Protein AF-A0A923YX90-F1 (afdb_monomer_lite)

Sequence (67 aa):
AEPMAETPGAAPIGDAYFGLYLWAMGSGRPRSAQRLTAMLAAAGFVRVREHATAIPALVRVITAVKT

Structure (mmCIF, N/CA/C/O backbone):
data_AF-A0A923YX90-F1
#
_entry.id   AF-A0A923YX90-F1
#
loop_
_atom_site.group_PDB
_atom_site.id
_atom_site.type_symbol
_atom_site.label_atom_id
_atom_site.label_alt_id
_atom_site.label_comp_id
_atom_site.label_asym_id
_atom_site.label_entity_id
_atom_site.label_seq_id
_atom_site.pdbx_PDB_ins_code
_atom_site.Cartn_x
_atom_site.Cartn_y
_atom_site.Cartn_z
_atom_site.occupancy
_atom_site.B_iso_or_equiv
_atom_site.auth_seq_id
_atom_site.auth_comp_id
_atom_site.auth_asym_id
_atom_site.auth_atom_id
_atom_site.pdbx_PDB_model_num
ATOM 1 N N . ALA A 1 1 ? 12.929 3.740 2.914 1.00 54.75 1 ALA A N 1
ATOM 2 C CA . ALA A 1 1 ? 11.613 3.226 2.490 1.00 54.75 1 ALA A CA 1
ATOM 3 C C . ALA A 1 1 ? 11.859 1.945 1.710 1.00 54.75 1 ALA A C 1
ATOM 5 O O . ALA A 1 1 ? 12.744 1.953 0.864 1.00 54.75 1 ALA A O 1
ATOM 6 N N . GLU A 1 2 ? 11.164 0.859 2.036 1.00 60.25 2 GLU A N 1
ATOM 7 C CA . GLU A 1 2 ? 11.220 -0.390 1.263 1.00 60.25 2 GLU A CA 1
ATOM 8 C C . GLU A 1 2 ? 10.168 -0.348 0.146 1.00 60.25 2 GLU A C 1
ATOM 10 O O . GLU A 1 2 ? 9.100 0.244 0.353 1.00 60.25 2 GLU A O 1
ATOM 15 N N . PRO A 1 3 ? 10.427 -0.954 -1.023 1.00 73.94 3 PRO A N 1
ATOM 16 C CA . PRO A 1 3 ? 9.401 -1.090 -2.044 1.00 73.94 3 PRO A CA 1
ATOM 17 C C . PRO A 1 3 ? 8.281 -2.015 -1.557 1.00 73.94 3 PRO A C 1
ATOM 19 O O . PRO A 1 3 ? 8.512 -3.015 -0.874 1.00 73.94 3 PRO A O 1
ATOM 22 N N . MET A 1 4 ? 7.044 -1.672 -1.919 1.00 82.81 4 MET A N 1
ATOM 23 C CA . MET A 1 4 ? 5.904 -2.550 -1.666 1.00 82.81 4 MET A CA 1
ATOM 24 C C . MET A 1 4 ? 5.985 -3.766 -2.588 1.00 82.81 4 MET A C 1
ATOM 26 O O . MET A 1 4 ? 6.319 -3.626 -3.768 1.00 82.81 4 MET A O 1
ATOM 30 N N . ALA A 1 5 ? 5.634 -4.936 -2.059 1.00 81.62 5 ALA A N 1
ATOM 31 C CA . ALA A 1 5 ? 5.576 -6.160 -2.851 1.00 81.62 5 ALA A CA 1
ATOM 32 C C . ALA A 1 5 ? 4.532 -6.048 -3.973 1.00 81.62 5 ALA A C 1
ATOM 34 O O . ALA A 1 5 ? 3.602 -5.233 -3.882 1.00 81.62 5 ALA A O 1
ATOM 35 N N . GLU A 1 6 ? 4.670 -6.883 -5.006 1.00 81.44 6 GLU A N 1
ATOM 36 C CA . GLU A 1 6 ? 3.746 -6.942 -6.150 1.00 81.44 6 GLU A CA 1
ATOM 37 C C . GLU A 1 6 ? 3.642 -5.608 -6.911 1.00 81.44 6 GLU A C 1
ATOM 39 O O . GLU A 1 6 ? 2.600 -5.244 -7.461 1.00 81.44 6 GLU A O 1
ATOM 44 N N . THR A 1 7 ? 4.726 -4.830 -6.931 1.00 77.31 7 THR A N 1
ATOM 45 C CA . THR A 1 7 ? 4.742 -3.558 -7.657 1.00 77.31 7 THR A CA 1
ATOM 46 C C . THR A 1 7 ? 4.775 -3.800 -9.175 1.00 77.31 7 THR A C 1
ATOM 48 O O . THR A 1 7 ? 5.671 -4.501 -9.663 1.00 77.31 7 THR A O 1
ATOM 51 N N . PRO A 1 8 ? 3.842 -3.210 -9.953 1.00 69.56 8 PRO A N 1
ATOM 52 C CA . PRO A 1 8 ? 3.816 -3.358 -11.407 1.00 69.56 8 PRO A CA 1
ATOM 53 C C . PRO A 1 8 ? 5.151 -2.958 -12.049 1.00 69.56 8 PRO A C 1
ATOM 55 O O . PRO A 1 8 ? 5.712 -1.913 -11.727 1.00 69.56 8 PRO A O 1
ATOM 58 N N . GLY A 1 9 ? 5.674 -3.801 -12.944 1.00 67.19 9 GLY A N 1
ATOM 59 C CA . GLY A 1 9 ? 6.953 -3.569 -13.633 1.00 67.19 9 GLY A CA 1
ATOM 60 C C . GLY A 1 9 ? 8.215 -3.906 -12.826 1.00 67.19 9 GLY A C 1
ATOM 61 O O . GLY A 1 9 ? 9.303 -3.869 -13.390 1.00 67.19 9 GLY A O 1
ATOM 62 N N . ALA A 1 10 ? 8.089 -4.275 -11.545 1.00 64.62 10 ALA A N 1
ATOM 63 C CA . ALA A 1 10 ? 9.225 -4.629 -10.680 1.00 64.62 10 ALA A CA 1
ATOM 64 C C . ALA A 1 10 ? 9.033 -5.937 -9.882 1.00 64.62 10 ALA A C 1
ATOM 66 O O . ALA A 1 10 ? 9.960 -6.368 -9.195 1.00 64.62 10 ALA A O 1
ATOM 67 N N . ALA A 1 11 ? 7.858 -6.571 -9.981 1.00 61.00 11 ALA A N 1
ATOM 68 C CA . ALA A 1 11 ? 7.426 -7.665 -9.107 1.00 61.00 11 ALA A CA 1
ATOM 69 C C . ALA A 1 11 ? 8.423 -8.840 -8.958 1.00 61.00 11 ALA A C 1
ATOM 71 O O . ALA A 1 11 ? 8.659 -9.243 -7.825 1.00 61.00 11 ALA A O 1
ATOM 72 N N . PRO A 1 12 ? 9.086 -9.376 -10.008 1.00 61.47 12 PRO A N 1
ATOM 73 C CA . PRO A 1 12 ? 9.952 -10.547 -9.818 1.00 61.47 12 PRO A CA 1
ATOM 74 C C . PRO A 1 12 ? 11.291 -10.224 -9.137 1.00 61.47 12 PRO A C 1
ATOM 76 O O . PRO A 1 12 ? 11.765 -10.986 -8.299 1.00 61.47 12 PRO A O 1
ATOM 79 N N . ILE A 1 13 ? 11.920 -9.101 -9.503 1.00 64.94 13 ILE A N 1
ATOM 80 C CA . ILE A 1 13 ? 13.281 -8.758 -9.055 1.00 64.94 13 ILE A CA 1
ATOM 81 C C . ILE A 1 13 ? 13.242 -8.039 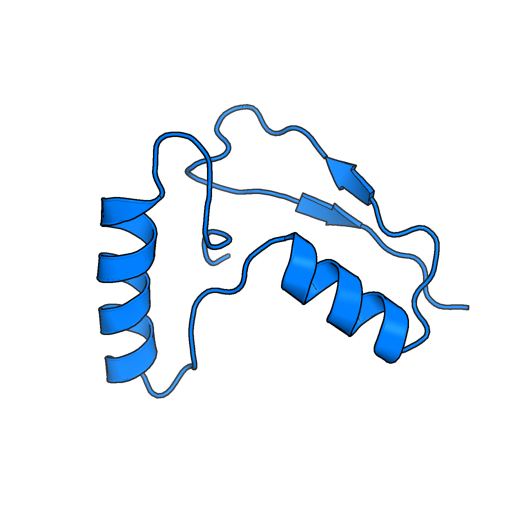-7.708 1.00 64.94 13 ILE A C 1
ATOM 83 O O . ILE A 1 13 ? 14.045 -8.346 -6.828 1.00 64.94 13 ILE A O 1
ATOM 87 N N . GLY A 1 14 ? 12.298 -7.109 -7.530 1.00 67.06 14 GLY A N 1
ATOM 88 C CA . GLY A 1 14 ? 12.136 -6.378 -6.277 1.00 67.06 14 GLY A CA 1
ATOM 89 C C . GLY A 1 14 ? 11.810 -7.318 -5.121 1.00 67.06 14 GLY A C 1
ATOM 90 O O . GLY A 1 14 ? 12.490 -7.289 -4.097 1.00 67.06 14 GLY A O 1
ATOM 91 N N . ASP A 1 15 ? 10.845 -8.218 -5.309 1.00 69.69 15 ASP A N 1
ATOM 92 C CA . ASP A 1 15 ? 10.383 -9.094 -4.230 1.00 69.69 15 ASP A CA 1
ATOM 93 C C . ASP A 1 15 ? 11.459 -10.117 -3.826 1.00 69.69 15 ASP A C 1
ATOM 95 O O . ASP A 1 15 ? 11.651 -10.368 -2.634 1.00 69.69 15 ASP A O 1
ATOM 99 N N . ALA A 1 16 ? 12.223 -10.651 -4.788 1.00 74.94 16 ALA A N 1
ATOM 100 C CA . ALA A 1 16 ? 13.313 -11.588 -4.513 1.00 74.94 16 ALA A CA 1
ATOM 101 C C . ALA A 1 16 ? 14.527 -10.909 -3.854 1.00 74.94 16 ALA A C 1
ATOM 103 O O . ALA A 1 16 ? 15.033 -11.403 -2.844 1.00 74.94 16 ALA A O 1
ATOM 104 N N . TYR A 1 17 ? 14.976 -9.765 -4.387 1.00 80.06 17 TYR A N 1
ATOM 105 C CA . TYR A 1 17 ? 16.124 -9.034 -3.844 1.00 80.06 17 TYR A CA 1
ATOM 106 C C . TYR A 1 17 ? 15.838 -8.526 -2.429 1.00 80.06 17 TYR A C 1
ATOM 108 O O . TYR A 1 17 ? 16.601 -8.805 -1.502 1.00 80.06 17 TYR A O 1
ATOM 116 N N . PHE A 1 18 ? 14.713 -7.829 -2.238 1.00 76.44 18 PHE A N 1
ATOM 117 C CA . PHE A 1 18 ? 14.352 -7.305 -0.923 1.00 76.44 18 PHE A CA 1
ATOM 118 C C . PHE A 1 18 ? 13.931 -8.416 0.042 1.00 76.44 18 PHE A C 1
ATOM 120 O O . PHE A 1 18 ? 14.188 -8.296 1.236 1.00 76.44 18 PHE A O 1
ATOM 127 N N . GLY A 1 19 ? 13.368 -9.524 -0.447 1.00 80.81 19 GLY A N 1
ATOM 128 C CA . GLY A 1 19 ? 13.115 -10.716 0.362 1.00 80.81 19 GLY A CA 1
ATOM 129 C C . GLY A 1 19 ? 14.394 -11.300 0.969 1.00 80.81 19 GLY A C 1
ATOM 130 O O . GLY A 1 19 ? 14.459 -11.485 2.184 1.00 80.81 19 GLY A O 1
ATOM 131 N N . LEU A 1 20 ? 15.429 -11.534 0.151 1.00 83.56 20 LEU A N 1
ATOM 132 C CA . LEU A 1 20 ? 16.733 -12.016 0.624 1.00 83.56 20 LEU A CA 1
ATOM 133 C C . LEU A 1 20 ? 17.399 -11.006 1.569 1.00 83.56 20 LEU A C 1
ATOM 135 O O . LEU A 1 20 ? 17.856 -11.376 2.649 1.00 83.56 20 LEU A O 1
ATOM 139 N N . TYR A 1 21 ? 17.431 -9.733 1.167 1.00 84.06 21 TYR A N 1
ATOM 140 C CA . TYR A 1 21 ? 18.061 -8.652 1.923 1.00 84.06 21 TYR A CA 1
ATOM 141 C C . TYR A 1 21 ? 17.443 -8.488 3.319 1.00 84.06 21 TYR A C 1
ATOM 143 O O . TYR A 1 21 ? 18.161 -8.469 4.317 1.00 84.06 21 TYR A O 1
ATOM 151 N N . LEU A 1 22 ? 16.110 -8.436 3.418 1.00 83.94 22 LEU A N 1
ATOM 152 C CA . LEU A 1 22 ? 15.418 -8.261 4.698 1.00 83.94 22 LEU A CA 1
ATOM 153 C C . LEU A 1 22 ? 15.505 -9.499 5.587 1.00 83.94 22 LEU A C 1
ATOM 155 O O . LEU A 1 22 ? 15.612 -9.357 6.807 1.00 83.94 22 LEU A O 1
ATOM 159 N N . TRP A 1 23 ? 15.510 -10.698 4.999 1.00 83.50 23 TRP A N 1
ATOM 160 C CA . TRP A 1 23 ? 15.740 -11.928 5.751 1.00 83.50 23 TRP A CA 1
ATOM 161 C C . TRP A 1 23 ? 17.144 -11.956 6.363 1.00 83.50 23 TRP A C 1
ATOM 163 O O . TRP A 1 23 ? 17.276 -12.189 7.564 1.00 83.50 23 TRP A O 1
ATOM 173 N N . ALA A 1 24 ? 18.176 -11.636 5.575 1.00 88.88 24 ALA A N 1
ATOM 174 C CA . ALA A 1 24 ? 19.562 -11.600 6.040 1.00 88.88 24 ALA A CA 1
ATOM 175 C C . ALA A 1 24 ? 19.785 -10.581 7.173 1.00 88.88 24 ALA A C 1
ATOM 177 O O . ALA A 1 24 ? 20.592 -10.816 8.068 1.00 88.88 24 ALA A O 1
ATOM 178 N N . MET A 1 25 ? 19.042 -9.472 7.169 1.00 89.38 25 MET A N 1
ATOM 179 C CA . MET A 1 25 ? 19.088 -8.460 8.230 1.00 89.38 25 MET A CA 1
ATOM 180 C C . MET A 1 25 ? 18.149 -8.747 9.416 1.00 89.38 25 MET A C 1
ATOM 182 O O . MET A 1 25 ? 17.993 -7.891 10.286 1.00 89.38 25 MET A O 1
ATOM 186 N N . GLY A 1 26 ? 17.442 -9.882 9.444 1.00 83.50 26 GLY A N 1
ATOM 187 C CA . GLY A 1 26 ? 16.445 -10.180 10.484 1.00 83.50 26 GLY A CA 1
ATOM 188 C C . GLY A 1 26 ? 15.280 -9.178 10.541 1.00 83.50 26 GLY A C 1
ATOM 189 O O . GLY A 1 26 ? 14.626 -9.041 11.571 1.00 83.50 26 GLY A O 1
ATOM 190 N N . SER A 1 27 ? 15.028 -8.454 9.447 1.00 79.38 27 SER A N 1
ATOM 191 C CA . SER A 1 27 ? 14.185 -7.249 9.398 1.00 79.38 27 SER A CA 1
ATOM 192 C C . SER A 1 27 ? 12.780 -7.486 8.818 1.00 79.38 27 SER A C 1
ATOM 194 O O . SER A 1 27 ? 11.994 -6.553 8.667 1.00 79.38 27 SER A O 1
ATOM 196 N N . GLY A 1 28 ? 12.409 -8.737 8.533 1.00 82.62 28 GLY A N 1
ATOM 197 C CA . GLY A 1 28 ? 11.070 -9.108 8.065 1.00 82.62 28 GLY A CA 1
ATOM 198 C C . GLY A 1 28 ? 11.004 -9.360 6.559 1.00 82.62 28 GLY A C 1
ATOM 199 O O . GLY A 1 28 ? 11.891 -9.995 5.999 1.00 82.62 28 GLY A O 1
ATOM 200 N N . ARG A 1 29 ? 9.907 -8.946 5.912 1.00 84.50 29 ARG A N 1
ATOM 201 C CA . ARG A 1 29 ? 9.660 -9.176 4.478 1.00 84.50 29 ARG A CA 1
ATOM 202 C C . ARG A 1 29 ? 8.875 -8.026 3.840 1.00 84.50 29 ARG A C 1
ATOM 204 O O . ARG A 1 29 ? 8.053 -7.424 4.547 1.00 84.50 29 ARG A O 1
ATOM 211 N N . PRO A 1 30 ? 9.025 -7.800 2.520 1.00 85.44 30 PRO A N 1
ATOM 212 C CA . PRO A 1 30 ? 8.206 -6.840 1.790 1.00 85.44 30 PRO A CA 1
ATOM 213 C C . PRO A 1 30 ? 6.719 -7.202 1.911 1.00 85.44 30 PRO A C 1
ATOM 215 O O . PRO A 1 30 ? 6.349 -8.379 1.983 1.00 85.44 30 PRO A O 1
ATOM 218 N N . ARG A 1 31 ? 5.844 -6.194 1.958 1.00 89.75 31 ARG A N 1
ATOM 219 C CA . ARG A 1 31 ? 4.382 -6.377 2.006 1.00 89.75 31 ARG A CA 1
ATOM 220 C C . ARG A 1 31 ? 3.735 -5.680 0.819 1.00 89.75 31 ARG A C 1
ATOM 222 O O . ARG A 1 31 ? 4.167 -4.594 0.442 1.00 89.75 31 ARG A O 1
ATOM 229 N N . SER A 1 32 ? 2.685 -6.282 0.267 1.00 90.62 32 SER A N 1
ATOM 230 C CA . SER A 1 32 ? 1.887 -5.644 -0.778 1.00 90.62 32 SER A CA 1
ATOM 231 C C . SER A 1 32 ? 1.022 -4.526 -0.202 1.00 90.62 32 SER A C 1
ATOM 233 O O . SER A 1 32 ? 0.695 -4.520 0.993 1.00 90.62 32 SER A O 1
ATOM 235 N N . ALA A 1 33 ? 0.618 -3.589 -1.062 1.00 91.94 33 ALA A N 1
ATOM 236 C CA . ALA A 1 33 ? -0.268 -2.491 -0.681 1.00 91.94 33 ALA A CA 1
ATOM 237 C C . ALA A 1 33 ? -1.566 -3.008 -0.039 1.00 91.94 33 ALA A C 1
ATOM 239 O O . ALA A 1 33 ? -1.963 -2.524 1.016 1.00 91.94 33 ALA A O 1
ATOM 240 N N . GLN A 1 34 ? -2.160 -4.071 -0.592 1.00 92.56 34 GLN A N 1
ATOM 241 C CA . GLN A 1 34 ? -3.376 -4.681 -0.051 1.00 92.56 34 GLN A CA 1
ATOM 242 C C . GLN A 1 34 ? -3.181 -5.200 1.380 1.00 92.56 34 GLN A C 1
ATOM 244 O O . GLN A 1 34 ? -4.036 -4.994 2.245 1.00 92.56 34 GLN A O 1
ATOM 249 N N . ARG A 1 35 ? -2.039 -5.841 1.665 1.00 94.31 35 ARG A N 1
ATOM 250 C CA . ARG A 1 35 ? -1.744 -6.335 3.014 1.00 94.31 35 ARG A CA 1
ATOM 251 C C . ARG A 1 35 ? -1.501 -5.19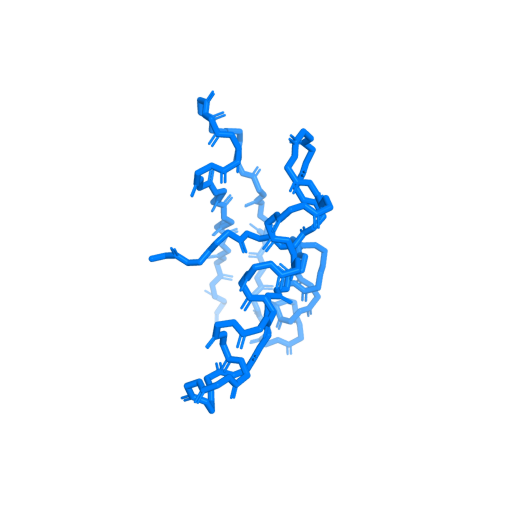4 3.998 1.00 94.31 35 ARG A C 1
ATOM 253 O O . ARG A 1 35 ? -1.957 -5.284 5.136 1.00 94.31 35 ARG A O 1
ATOM 260 N N . LEU A 1 36 ? -0.836 -4.123 3.568 1.00 95.00 36 LEU A N 1
ATOM 261 C CA . LEU A 1 36 ? -0.678 -2.909 4.373 1.00 95.00 36 LEU A CA 1
ATOM 262 C C . LEU A 1 36 ? -2.035 -2.250 4.663 1.00 95.00 36 LEU A C 1
ATOM 264 O O . LEU A 1 36 ? -2.304 -1.909 5.811 1.00 95.00 36 LEU A O 1
ATOM 268 N N . THR A 1 37 ? -2.924 -2.155 3.671 1.00 95.62 37 THR A N 1
ATOM 269 C CA . THR A 1 37 ? -4.291 -1.641 3.843 1.00 95.62 37 THR A CA 1
ATOM 270 C C . THR A 1 37 ? -5.087 -2.459 4.857 1.00 95.62 37 THR A C 1
ATOM 272 O O . THR A 1 37 ? -5.715 -1.881 5.742 1.00 95.62 37 THR A O 1
ATOM 275 N N . ALA A 1 38 ? -5.020 -3.792 4.788 1.00 96.50 38 ALA A N 1
ATOM 276 C CA . ALA A 1 38 ? -5.687 -4.664 5.754 1.00 96.50 38 ALA A CA 1
ATOM 277 C C . ALA A 1 38 ? -5.144 -4.471 7.182 1.00 96.50 38 ALA A C 1
ATOM 279 O O . ALA A 1 38 ? -5.917 -4.420 8.136 1.00 96.50 38 ALA A O 1
ATOM 280 N N . MET A 1 39 ? -3.825 -4.315 7.336 1.00 96.25 39 MET A N 1
ATOM 281 C CA . MET A 1 39 ? -3.202 -4.050 8.638 1.00 96.25 39 MET A CA 1
ATOM 282 C C . MET A 1 39 ? -3.598 -2.682 9.204 1.00 96.25 39 MET A C 1
ATOM 284 O O . MET A 1 39 ? -3.873 -2.577 10.396 1.00 96.25 39 MET A O 1
ATOM 288 N N . LEU A 1 40 ? -3.665 -1.648 8.361 1.00 96.94 40 LEU A N 1
ATOM 289 C CA . LEU A 1 40 ? -4.123 -0.314 8.757 1.00 96.94 40 LEU A CA 1
ATOM 290 C C . LEU A 1 40 ? -5.578 -0.352 9.239 1.00 96.94 40 LEU A C 1
ATOM 292 O O . LEU A 1 40 ? -5.874 0.171 10.312 1.00 96.94 40 LEU A O 1
ATOM 296 N N . ALA A 1 41 ? -6.458 -1.027 8.497 1.00 95.69 41 ALA A N 1
ATOM 297 C CA . ALA A 1 41 ? -7.854 -1.200 8.890 1.00 95.69 41 ALA A CA 1
ATOM 298 C C . ALA A 1 41 ? -7.986 -1.957 10.224 1.00 95.69 41 ALA A C 1
ATOM 300 O O . ALA A 1 41 ? -8.703 -1.511 11.116 1.00 95.69 41 ALA A O 1
ATOM 301 N N . ALA A 1 42 ? -7.241 -3.055 10.401 1.00 97.31 42 ALA A N 1
ATOM 302 C CA . ALA A 1 42 ? -7.234 -3.822 11.648 1.00 97.31 42 ALA A CA 1
ATOM 303 C C . ALA A 1 42 ? -6.714 -3.013 12.852 1.00 97.31 42 ALA A C 1
ATOM 305 O O . ALA A 1 42 ? -7.151 -3.230 13.978 1.00 97.31 42 ALA A O 1
ATOM 306 N N . ALA A 1 43 ? -5.810 -2.060 12.621 1.00 96.81 43 ALA A N 1
ATOM 307 C CA . ALA A 1 43 ? -5.294 -1.153 13.644 1.00 96.81 43 ALA A CA 1
ATOM 308 C C . ALA A 1 43 ? -6.215 0.056 13.931 1.00 96.81 43 ALA A C 1
ATOM 310 O O . ALA A 1 43 ? -5.836 0.937 14.706 1.00 96.81 43 ALA A O 1
ATOM 311 N N . GLY A 1 44 ? -7.403 0.122 13.317 1.00 97.19 44 GLY A N 1
ATOM 312 C CA . GLY A 1 44 ? -8.391 1.185 13.533 1.00 97.19 44 GLY A CA 1
ATOM 313 C C . GLY A 1 44 ? -8.164 2.453 12.704 1.00 97.19 44 GLY A C 1
ATOM 314 O O . GLY A 1 44 ? -8.796 3.478 12.963 1.00 97.19 44 GLY A O 1
ATOM 315 N N . PHE A 1 45 ? -7.273 2.413 11.708 1.00 97.81 45 PHE A N 1
ATOM 316 C CA . PHE A 1 45 ? -7.142 3.512 10.757 1.00 97.81 45 PHE A CA 1
ATOM 317 C C . PHE A 1 45 ? -8.259 3.461 9.711 1.00 97.81 45 PHE A C 1
ATOM 319 O O . PHE A 1 45 ? -8.657 2.401 9.228 1.00 97.81 45 PHE A O 1
ATOM 326 N N . VAL A 1 46 ? -8.720 4.640 9.309 1.00 96.44 46 VAL A N 1
ATOM 327 C CA . VAL A 1 46 ? -9.768 4.852 8.311 1.00 96.44 46 VAL A CA 1
ATOM 328 C C . VAL A 1 46 ? -9.235 5.661 7.128 1.00 96.44 46 VAL A C 1
ATOM 330 O O . VAL A 1 46 ? -8.120 6.183 7.157 1.00 96.44 46 VAL A O 1
ATOM 333 N N . ARG A 1 47 ? -10.044 5.789 6.066 1.00 95.88 47 ARG A N 1
ATOM 334 C CA . ARG A 1 47 ? -9.708 6.568 4.856 1.00 95.88 47 ARG A CA 1
ATOM 335 C C . ARG A 1 47 ? -8.356 6.170 4.236 1.00 95.88 47 ARG A C 1
ATOM 337 O O . ARG A 1 47 ? -7.604 7.032 3.789 1.00 95.88 47 ARG A O 1
ATOM 344 N N . VAL A 1 48 ? -8.063 4.868 4.199 1.00 97.12 48 VAL A N 1
ATOM 345 C CA . VAL A 1 48 ? -6.833 4.340 3.594 1.00 97.12 48 VAL A CA 1
ATOM 346 C C . VAL A 1 48 ? -6.859 4.576 2.083 1.00 97.12 48 VAL A C 1
ATOM 348 O O . VAL A 1 48 ? -7.789 4.136 1.407 1.00 97.12 48 VAL A O 1
ATOM 351 N N . ARG A 1 49 ? -5.854 5.274 1.549 1.00 96.06 49 ARG A N 1
ATOM 352 C CA . ARG A 1 49 ? -5.709 5.545 0.112 1.00 96.06 49 ARG A CA 1
ATOM 353 C C . ARG A 1 49 ? -4.271 5.357 -0.336 1.00 96.06 49 ARG A C 1
ATOM 355 O O . ARG A 1 49 ? -3.358 5.841 0.326 1.00 96.06 49 ARG A O 1
ATOM 362 N N . GLU A 1 50 ? -4.101 4.687 -1.467 1.00 94.50 50 GLU A N 1
ATOM 363 C CA . GLU A 1 50 ? -2.837 4.646 -2.195 1.00 94.50 5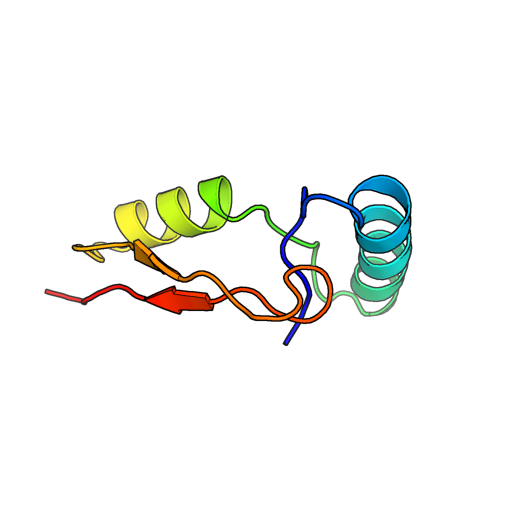0 GLU A CA 1
ATOM 364 C C . GLU A 1 50 ? -2.774 5.809 -3.194 1.00 94.50 50 GLU A C 1
ATOM 366 O O . GLU A 1 50 ? -3.783 6.155 -3.811 1.00 94.50 50 GLU A O 1
ATOM 371 N N . HIS A 1 51 ? -1.594 6.410 -3.346 1.00 93.50 51 HIS A N 1
ATOM 372 C CA . HIS A 1 51 ? -1.343 7.516 -4.269 1.00 93.50 51 HIS A CA 1
ATOM 373 C C . HIS A 1 51 ? -0.435 7.076 -5.411 1.00 93.50 51 HIS A C 1
ATOM 375 O O . HIS A 1 51 ? 0.564 6.389 -5.188 1.00 93.50 51 HIS A O 1
ATOM 381 N N . ALA A 1 52 ? -0.756 7.524 -6.625 1.00 90.19 52 ALA A N 1
ATOM 382 C CA . ALA A 1 52 ? 0.120 7.340 -7.773 1.00 90.19 52 ALA A CA 1
ATOM 383 C C . ALA A 1 52 ? 1.436 8.105 -7.566 1.00 90.19 52 ALA A C 1
ATOM 385 O O . ALA A 1 52 ? 1.441 9.263 -7.148 1.00 90.19 52 ALA A O 1
ATOM 386 N N . THR A 1 53 ? 2.552 7.456 -7.882 1.00 89.62 53 THR A N 1
ATOM 387 C CA . THR A 1 53 ? 3.893 8.046 -7.849 1.00 89.62 53 THR A CA 1
ATOM 388 C C . THR A 1 53 ? 4.511 8.000 -9.242 1.00 89.62 53 THR A C 1
ATOM 390 O O . THR A 1 53 ? 4.123 7.185 -10.077 1.00 89.62 53 THR A O 1
ATOM 393 N N . ALA A 1 54 ? 5.482 8.881 -9.502 1.00 89.56 54 ALA A N 1
ATOM 394 C CA . ALA A 1 54 ? 6.123 8.976 -10.815 1.00 89.56 54 ALA A CA 1
ATOM 395 C C . ALA A 1 54 ? 6.838 7.676 -11.227 1.00 89.56 54 ALA A C 1
ATOM 397 O O . ALA A 1 54 ? 6.840 7.319 -12.401 1.00 89.56 54 ALA A O 1
ATOM 398 N N . ILE A 1 55 ? 7.436 6.966 -10.263 1.00 87.25 55 ILE A N 1
ATOM 399 C CA . ILE A 1 55 ? 8.124 5.691 -10.490 1.00 87.25 55 ILE A CA 1
ATOM 400 C C . ILE A 1 55 ? 7.702 4.709 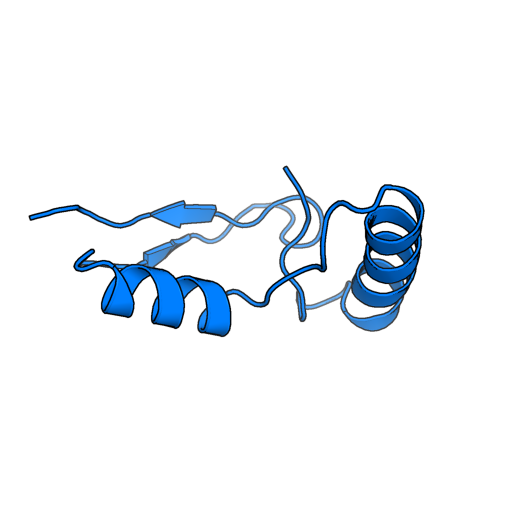-9.383 1.00 87.25 55 ILE A C 1
ATOM 402 O O . ILE A 1 55 ? 8.352 4.655 -8.334 1.00 87.25 55 ILE A O 1
ATOM 406 N N . PRO A 1 56 ? 6.631 3.916 -9.594 1.00 83.56 56 PRO A N 1
ATOM 407 C CA . PRO A 1 56 ? 6.104 2.995 -8.583 1.00 83.56 56 PRO A CA 1
ATOM 408 C C . PRO A 1 56 ? 7.130 1.980 -8.071 1.00 83.56 56 PRO A C 1
ATOM 410 O O . PRO A 1 56 ? 7.092 1.611 -6.902 1.00 83.56 56 PRO A O 1
ATOM 413 N N . ALA A 1 57 ? 8.079 1.572 -8.920 1.00 80.94 57 ALA A N 1
ATOM 414 C CA . ALA A 1 57 ? 9.157 0.650 -8.561 1.00 80.94 57 ALA A CA 1
ATOM 415 C C . ALA A 1 57 ? 10.117 1.198 -7.486 1.00 80.94 57 ALA A C 1
ATOM 417 O O . ALA A 1 57 ? 10.731 0.411 -6.771 1.00 80.94 57 ALA A O 1
ATOM 418 N N . LEU A 1 58 ? 10.253 2.525 -7.363 1.00 82.06 58 LEU A N 1
ATOM 419 C CA . LEU A 1 58 ? 11.116 3.152 -6.357 1.00 82.06 58 LEU A CA 1
ATOM 420 C C . LEU A 1 58 ? 10.377 3.381 -5.041 1.00 82.06 58 LEU A C 1
ATOM 422 O O . LEU A 1 58 ? 10.905 3.104 -3.967 1.00 82.06 58 LEU A O 1
ATOM 426 N N . VAL A 1 59 ? 9.163 3.927 -5.118 1.00 86.00 59 VAL A N 1
ATOM 427 C CA . VAL A 1 59 ? 8.372 4.259 -3.935 1.00 86.00 59 VAL A CA 1
ATOM 428 C C . VAL A 1 59 ? 6.889 4.293 -4.269 1.00 86.00 59 VAL A C 1
ATOM 430 O O . VAL A 1 59 ? 6.472 4.806 -5.308 1.00 86.00 59 VAL A O 1
ATOM 433 N N . ARG A 1 60 ? 6.083 3.792 -3.337 1.00 89.50 60 ARG A N 1
ATOM 434 C CA . ARG A 1 60 ? 4.622 3.897 -3.329 1.00 89.50 60 ARG A CA 1
ATOM 435 C C . ARG A 1 60 ? 4.185 4.459 -1.986 1.00 89.50 60 ARG A C 1
ATOM 437 O O . ARG A 1 60 ? 4.861 4.247 -0.978 1.00 89.50 60 ARG A O 1
ATOM 444 N N . VAL A 1 61 ? 3.078 5.196 -1.971 1.00 93.25 61 VAL A N 1
ATOM 445 C CA . VAL A 1 61 ? 2.622 5.931 -0.784 1.00 93.25 61 VAL A CA 1
ATOM 446 C C . VAL A 1 61 ? 1.193 5.536 -0.446 1.00 93.25 61 VAL A C 1
ATOM 448 O O . VAL A 1 61 ? 0.304 5.627 -1.288 1.00 93.25 61 VAL A O 1
ATOM 451 N N . ILE A 1 62 ? 0.975 5.148 0.812 1.00 95.75 62 ILE A N 1
ATOM 452 C CA . ILE A 1 62 ? -0.353 4.941 1.393 1.00 95.75 62 ILE A CA 1
ATOM 453 C C . ILE A 1 62 ? -0.546 5.956 2.519 1.00 95.75 62 ILE A C 1
ATOM 455 O O . ILE A 1 62 ? 0.299 6.076 3.404 1.00 95.75 62 ILE A O 1
ATOM 459 N N . THR A 1 63 ? -1.673 6.660 2.505 1.00 97.12 63 THR A N 1
ATOM 460 C CA . THR A 1 63 ? -2.115 7.528 3.604 1.00 97.12 63 THR A CA 1
ATOM 461 C C . THR A 1 63 ? -3.316 6.916 4.304 1.00 97.12 63 THR A C 1
ATOM 463 O O . THR A 1 63 ? -4.180 6.344 3.641 1.00 97.12 63 THR A O 1
ATOM 466 N N . ALA A 1 64 ? -3.412 7.094 5.618 1.00 97.44 64 ALA A N 1
ATOM 467 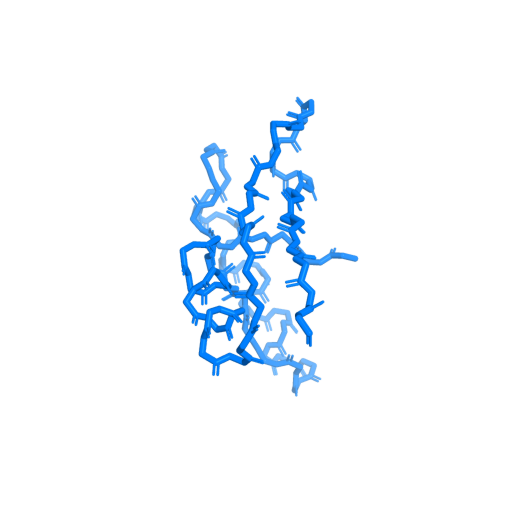C CA . ALA A 1 64 ? -4.583 6.731 6.406 1.00 97.44 64 ALA A CA 1
ATOM 468 C C . ALA A 1 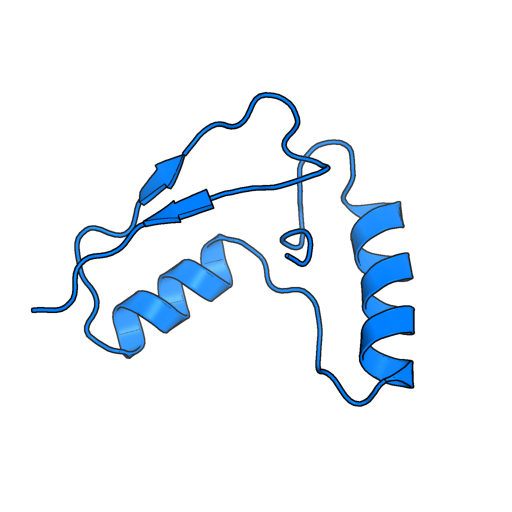64 ? -4.755 7.703 7.582 1.00 97.44 64 ALA A C 1
ATOM 470 O O . ALA A 1 64 ? -3.805 8.378 7.978 1.00 97.44 64 ALA A O 1
ATOM 471 N N . VAL A 1 65 ? -5.961 7.774 8.141 1.00 97.25 65 VAL A N 1
ATOM 472 C CA . VAL A 1 65 ? -6.301 8.658 9.264 1.00 97.25 65 VAL A CA 1
ATOM 473 C C . VAL A 1 65 ? -6.641 7.807 10.479 1.00 97.25 65 VAL A C 1
ATOM 475 O O . VAL A 1 65 ? -7.429 6.873 10.361 1.00 97.25 65 VAL A O 1
ATOM 478 N N . LYS A 1 66 ? -6.059 8.117 11.640 1.00 92.31 66 LYS A N 1
ATOM 479 C CA . LYS A 1 66 ? -6.447 7.489 12.906 1.00 92.31 66 LYS A CA 1
ATOM 480 C C . LYS A 1 66 ? -7.607 8.273 13.510 1.00 92.31 66 LYS A C 1
ATOM 482 O O . LYS A 1 66 ? -7.538 9.501 13.544 1.00 92.31 66 LYS A O 1
ATOM 487 N N . THR A 1 67 ? -8.657 7.559 13.897 1.00 78.81 67 THR A N 1
ATOM 488 C CA . THR A 1 67 ? -9.806 8.138 14.607 1.00 78.81 67 THR A CA 1
ATOM 489 C C . THR A 1 67 ? -9.464 8.357 16.072 1.00 78.81 67 THR A C 1
ATOM 491 O O . THR A 1 67 ? -8.672 7.543 16.605 1.00 78.81 67 THR A O 1
#

pLDDT: mean 85.18, std 11.06, range [54.75, 97.81]

Secondary structure (DSSP, 8-state):
-PPPBT-TTTHHHHHHHHHHHHHHTT-----BHHHHHHHHHHTTEEEEEEE--S-TTT--EEEEEE-

Foldseek 3Di:
DQAAAPFPPCHPPSQVVQQVVCVVVVNDGHHHPVVVVVVCVVVQWPPWDKDDDPDSRVDTDIDTHHD

Radius of gyration: 12.75 Å; chains: 1; bounding box: 29×21×28 Å